Protein AF-A0A973RRT4-F1 (afdb_monomer_lite)

pLDDT: mean 70.74, std 23.73, range [26.34, 97.69]

Sequence (165 aa):
MRRRAGYCAETRSKEGAAGALTAQHYAASFADGVRRLVLVAPAGRMGREVDSTEVAAFRARRADEPWYRPAAEAAELLATGVSGVAAEEAQRRSAPFLYGRWTDETRAHHEADRVRPPAWLYEAIYRGKPAEHATEERLRSCVGGSPGADAGRRRGLRAVPGRPR

Foldseek 3Di:
DDDDDDDPPPDPDPCLAPVLVVQVVCCVVCVVPDPDDDRGPYDDVVPDDDDPVVVVVVLVVCVPPPLNVQLVVLVVVVVVVDDDPSVVVSCLSVCCSVDPHDDPVVNVVVVVVPPDDPVVVVCVVCPPPPDPVVVVVVVVVVVPPDDDDDDDDDDDDDDDDDDDD

Radius of gyration: 24.82 Å; chains: 1; bounding box: 52×58×71 Å

Structure (mmCIF, N/CA/C/O backbone):
data_AF-A0A973RRT4-F1
#
_entry.id   AF-A0A973RRT4-F1
#
loop_
_atom_site.group_PDB
_atom_site.id
_atom_site.type_symbol
_atom_site.label_atom_id
_atom_site.label_alt_id
_atom_site.label_comp_id
_atom_site.label_asym_id
_atom_site.label_entity_id
_atom_site.label_seq_id
_atom_site.pdbx_PDB_ins_code
_atom_site.Cartn_x
_atom_site.Cartn_y
_atom_site.Cartn_z
_atom_site.occupancy
_atom_site.B_iso_or_equiv
_atom_site.auth_seq_id
_atom_site.auth_comp_id
_atom_site.auth_asym_id
_atom_site.auth_atom_id
_atom_site.pdbx_PDB_model_num
ATOM 1 N N . MET A 1 1 ? -36.879 12.178 35.465 1.00 35.28 1 MET A N 1
ATOM 2 C CA . MET A 1 1 ? -36.787 12.162 33.986 1.00 35.28 1 MET A CA 1
ATOM 3 C C . MET A 1 1 ? -35.636 13.062 33.541 1.00 35.28 1 MET A C 1
ATOM 5 O O . MET A 1 1 ? -35.752 14.272 33.664 1.00 35.28 1 MET A O 1
ATOM 9 N N . ARG A 1 2 ? -34.502 12.501 33.094 1.00 34.03 2 ARG A N 1
ATOM 10 C CA . ARG A 1 2 ? -33.386 13.268 32.502 1.00 34.03 2 ARG A CA 1
ATOM 11 C C . ARG A 1 2 ? -33.290 12.909 31.020 1.00 34.03 2 ARG A C 1
ATOM 13 O O . ARG A 1 2 ? -33.148 11.734 30.693 1.00 34.03 2 ARG A O 1
ATOM 20 N N . ARG A 1 3 ? -33.417 13.906 30.139 1.00 33.44 3 ARG A N 1
ATOM 21 C CA . ARG A 1 3 ? -33.258 13.741 28.687 1.00 33.44 3 ARG A CA 1
ATOM 22 C C . ARG A 1 3 ? -31.808 13.338 28.399 1.00 33.44 3 ARG A C 1
ATOM 24 O O . ARG A 1 3 ? -30.894 14.062 28.781 1.00 33.44 3 ARG A O 1
ATOM 31 N N . ARG A 1 4 ? -31.594 12.187 27.753 1.00 31.41 4 ARG A N 1
ATOM 32 C CA . ARG A 1 4 ? -30.295 11.831 27.163 1.00 31.41 4 ARG A CA 1
ATOM 33 C C . ARG A 1 4 ? -30.151 12.621 25.866 1.00 31.41 4 ARG A C 1
ATOM 35 O O . ARG A 1 4 ? -30.926 12.409 24.939 1.00 31.41 4 ARG A O 1
ATOM 42 N N . ALA A 1 5 ? -29.196 13.544 25.827 1.00 34.03 5 ALA A N 1
ATOM 43 C CA . ALA A 1 5 ? -28.776 14.191 24.594 1.00 34.03 5 ALA A CA 1
ATOM 44 C C . ALA A 1 5 ? -28.110 13.131 23.705 1.00 34.03 5 ALA A C 1
ATOM 46 O O . ALA A 1 5 ? -27.021 12.650 24.011 1.00 34.03 5 ALA A O 1
ATOM 47 N N . GLY A 1 6 ? -28.803 12.711 22.648 1.00 30.16 6 GLY A N 1
ATOM 48 C CA . GLY A 1 6 ? -28.199 11.941 21.571 1.00 30.16 6 GLY A CA 1
ATOM 49 C C . GLY A 1 6 ? -27.355 12.885 20.728 1.00 30.16 6 GLY A C 1
ATOM 50 O O . GLY A 1 6 ? -27.903 13.727 20.024 1.00 30.16 6 GLY A O 1
ATOM 51 N N . TYR A 1 7 ? -26.033 12.769 20.816 1.00 32.81 7 TYR A N 1
ATOM 52 C CA . TYR A 1 7 ? -25.146 13.401 19.847 1.00 32.81 7 TYR A CA 1
ATOM 53 C C . TYR A 1 7 ? -25.123 12.532 18.586 1.00 32.81 7 TYR A C 1
ATOM 55 O O . TYR A 1 7 ? -24.442 11.512 18.531 1.00 32.81 7 TYR A O 1
ATOM 63 N N . CYS A 1 8 ? -25.896 12.936 17.577 1.00 26.34 8 CYS A N 1
ATOM 64 C CA . CYS A 1 8 ? -25.664 12.530 16.195 1.00 26.34 8 CYS A CA 1
ATOM 65 C C . CYS A 1 8 ? -24.481 13.360 15.687 1.00 26.34 8 CYS A C 1
ATOM 67 O O . CYS A 1 8 ? -24.649 14.501 15.263 1.00 26.34 8 CYS A O 1
ATOM 69 N N . ALA A 1 9 ? -23.268 12.821 15.795 1.00 30.62 9 ALA A N 1
ATOM 70 C CA . ALA A 1 9 ? -22.113 13.393 15.118 1.00 30.62 9 ALA A CA 1
ATOM 71 C C . ALA A 1 9 ? -22.144 12.930 13.657 1.00 30.62 9 ALA A C 1
ATOM 73 O O . ALA A 1 9 ? -21.601 11.885 13.310 1.00 30.62 9 ALA A O 1
ATOM 74 N N . GLU A 1 10 ? -22.826 13.692 12.805 1.00 30.66 10 GLU A N 1
ATOM 75 C CA . GLU A 1 10 ? -22.708 13.560 11.355 1.00 30.66 10 GLU A CA 1
ATOM 76 C C . GLU A 1 10 ? -21.613 14.521 10.872 1.00 30.66 10 GLU A C 1
ATOM 78 O O . GLU A 1 10 ? -21.868 15.591 10.325 1.00 30.66 10 GLU A O 1
ATOM 83 N N . THR A 1 11 ? -20.354 14.172 11.138 1.00 31.17 11 THR A N 1
ATOM 84 C CA . THR A 1 11 ? -19.192 14.879 10.592 1.00 31.17 11 THR A CA 1
ATOM 85 C C . THR A 1 11 ? -18.727 14.165 9.327 1.00 31.17 11 THR A C 1
ATOM 87 O O . THR A 1 11 ? -17.993 13.181 9.371 1.00 31.17 11 THR A O 1
ATOM 90 N N . ARG A 1 12 ? -19.140 14.672 8.157 1.00 32.16 12 ARG A N 1
ATOM 91 C CA . ARG A 1 12 ? -18.513 14.315 6.874 1.00 32.16 12 ARG A CA 1
ATOM 92 C C . ARG A 1 12 ? -17.137 14.975 6.788 1.00 32.16 12 ARG A C 1
ATOM 94 O O . ARG A 1 12 ? -16.984 16.018 6.161 1.00 32.16 12 ARG A O 1
ATOM 101 N N . SER A 1 13 ? -16.141 14.360 7.417 1.00 30.92 13 SER A N 1
ATOM 102 C CA . SER A 1 13 ? -14.732 14.656 7.158 1.00 30.92 13 SER A CA 1
ATOM 103 C C . SER A 1 13 ? -14.088 13.506 6.381 1.00 30.92 13 SER A C 1
ATOM 105 O O . SER A 1 13 ? -14.412 12.338 6.599 1.00 30.92 13 SER A O 1
ATOM 107 N N . LYS A 1 14 ? -13.169 13.832 5.460 1.00 39.66 14 LYS A N 1
ATOM 108 C CA . LYS A 1 14 ? -12.288 12.889 4.739 1.00 39.66 14 LYS A CA 1
ATOM 109 C C . LYS A 1 14 ? -11.233 12.302 5.698 1.00 39.66 14 LYS A C 1
ATOM 111 O O . LYS A 1 14 ? -10.037 12.389 5.449 1.00 39.66 14 LYS A O 1
ATOM 116 N N . GLU A 1 15 ? -11.666 11.717 6.805 1.00 43.31 15 GLU A N 1
ATOM 117 C CA . GLU A 1 15 ? -10.809 11.257 7.902 1.00 43.31 15 GLU A CA 1
ATOM 118 C C . GLU A 1 15 ? -11.055 9.773 8.186 1.00 43.31 15 GLU A C 1
ATOM 120 O O . GLU A 1 15 ? -11.406 9.388 9.297 1.00 43.31 15 GLU A O 1
ATOM 125 N N . GLY A 1 16 ? -10.887 8.912 7.177 1.00 51.19 16 GLY A N 1
ATOM 126 C CA . GLY A 1 16 ? -11.046 7.464 7.370 1.00 51.19 16 GLY A CA 1
ATOM 127 C C . GLY A 1 16 ? -10.128 6.914 8.472 1.00 51.19 16 GLY A C 1
ATOM 128 O O . GLY A 1 16 ? -10.568 6.146 9.318 1.00 51.19 16 GLY A O 1
ATOM 129 N N . ALA A 1 17 ? -8.877 7.387 8.528 1.00 56.50 17 ALA A N 1
ATOM 130 C CA . ALA A 1 17 ? -7.902 6.935 9.523 1.00 56.50 17 ALA A CA 1
ATOM 131 C C . ALA A 1 17 ? -7.933 7.745 10.836 1.00 56.50 17 ALA A C 1
ATOM 133 O O . ALA A 1 17 ? -7.888 7.158 11.917 1.00 56.50 17 ALA A O 1
ATOM 134 N N . ALA A 1 18 ? -8.039 9.079 10.773 1.00 59.00 18 ALA A N 1
ATOM 135 C CA . ALA A 1 18 ? -8.025 9.929 11.970 1.00 59.00 18 ALA A CA 1
ATOM 136 C C . ALA A 1 18 ? -9.315 9.790 12.799 1.00 59.00 18 ALA A C 1
ATOM 138 O O . ALA A 1 18 ? -9.244 9.610 14.015 1.00 59.00 18 ALA A O 1
ATOM 139 N N . GLY A 1 19 ? -10.483 9.747 12.147 1.00 68.12 19 GLY A N 1
ATOM 140 C CA . GLY A 1 19 ? -11.759 9.512 12.825 1.00 68.12 19 GLY A CA 1
ATOM 141 C C . GLY A 1 19 ? -11.826 8.133 13.486 1.00 68.12 19 GLY A C 1
ATOM 142 O O . GLY A 1 19 ? -12.371 7.993 14.582 1.00 68.12 19 GLY A O 1
ATOM 143 N N . ALA A 1 20 ? -11.200 7.121 12.873 1.00 75.62 20 ALA A N 1
ATOM 144 C CA . ALA A 1 20 ? -11.081 5.792 13.463 1.00 75.62 20 ALA A CA 1
ATOM 145 C C . ALA A 1 20 ? -10.216 5.792 14.735 1.00 75.62 20 ALA A C 1
ATOM 147 O O . ALA A 1 20 ? -10.624 5.194 15.729 1.00 75.62 20 ALA A O 1
ATOM 148 N N . LEU A 1 21 ? -9.075 6.493 14.745 1.00 77.50 21 LEU A N 1
ATOM 149 C CA . LEU A 1 21 ? -8.219 6.623 15.935 1.00 77.50 21 LEU A CA 1
ATOM 150 C C . LEU A 1 21 ? -8.936 7.349 17.080 1.00 77.50 21 LEU A C 1
ATOM 152 O O . LEU A 1 21 ? -8.871 6.908 18.228 1.00 77.50 21 LEU A O 1
ATOM 156 N N . THR A 1 22 ? -9.671 8.424 16.783 1.00 82.50 22 THR A N 1
ATOM 157 C CA . THR A 1 22 ? -10.468 9.140 17.791 1.00 82.50 22 THR A CA 1
ATOM 158 C C . THR A 1 22 ? -11.560 8.250 18.378 1.00 82.50 22 THR A C 1
ATOM 160 O O . THR A 1 22 ? -11.725 8.200 19.597 1.00 82.50 22 THR A O 1
ATOM 163 N N . ALA A 1 23 ? -12.282 7.508 17.535 1.00 83.69 23 ALA A N 1
ATOM 164 C CA . ALA A 1 23 ? -13.333 6.603 17.988 1.00 83.69 23 ALA A CA 1
ATOM 165 C C . ALA A 1 23 ? -12.776 5.430 18.815 1.00 83.69 23 ALA A C 1
ATOM 167 O O . ALA A 1 23 ? -13.366 5.058 19.829 1.00 83.69 23 ALA A O 1
ATOM 168 N N . GLN A 1 24 ? -11.620 4.883 18.424 1.00 83.94 24 GLN A N 1
ATOM 169 C CA . GLN A 1 24 ? -10.899 3.868 19.197 1.00 83.94 24 GLN A CA 1
ATOM 170 C C . GLN A 1 24 ? -10.459 4.403 20.563 1.00 83.94 24 GLN A C 1
ATOM 172 O O . GLN A 1 24 ? -10.689 3.741 21.574 1.00 83.94 24 GLN A O 1
ATOM 177 N N . HIS A 1 25 ? -9.863 5.600 20.610 1.00 86.19 25 HIS A N 1
ATOM 178 C CA . HIS A 1 25 ? -9.441 6.222 21.864 1.00 86.19 25 HIS A CA 1
ATOM 179 C C . HIS A 1 25 ? -10.636 6.461 22.793 1.00 86.19 25 HIS A C 1
ATOM 181 O O . HIS A 1 25 ? -10.603 6.071 23.957 1.00 86.19 25 HIS A O 1
ATOM 187 N N . TYR A 1 26 ? -11.729 7.013 22.258 1.00 86.00 26 TYR A N 1
ATOM 188 C CA . TYR A 1 26 ? -12.963 7.227 23.009 1.00 86.00 26 TYR A CA 1
ATOM 189 C C . TYR A 1 26 ? -13.524 5.920 23.584 1.00 86.00 26 TYR A C 1
ATOM 191 O O . TYR A 1 26 ? -13.848 5.857 24.768 1.00 86.00 26 TYR A O 1
ATOM 199 N N . ALA A 1 27 ? -13.596 4.861 22.773 1.00 88.56 27 ALA A N 1
ATOM 200 C CA . ALA A 1 27 ? -14.086 3.563 23.226 1.00 88.56 27 ALA A CA 1
ATOM 201 C C . ALA A 1 27 ? -13.182 2.926 24.293 1.00 88.56 27 ALA A C 1
ATOM 203 O O . ALA A 1 27 ? -13.694 2.295 25.214 1.00 88.56 27 ALA A O 1
ATOM 204 N N . ALA A 1 28 ? -11.862 3.120 24.211 1.00 88.25 28 ALA A N 1
ATOM 205 C CA . ALA A 1 28 ? -10.922 2.646 25.224 1.00 88.25 28 ALA A CA 1
ATOM 206 C C . ALA A 1 28 ? -11.062 3.403 26.558 1.00 88.25 28 ALA A C 1
ATOM 208 O O . ALA A 1 28 ? -10.945 2.797 27.620 1.00 88.25 28 ALA A O 1
ATOM 209 N N . SER A 1 29 ? -11.327 4.712 26.517 1.00 92.50 29 SER A N 1
ATOM 210 C CA . SER A 1 29 ? -11.495 5.542 27.719 1.00 92.50 29 SER A CA 1
ATOM 211 C C . SER A 1 29 ? -12.882 5.438 28.359 1.00 92.50 29 SER A C 1
ATOM 213 O O . SER A 1 29 ? -13.011 5.663 29.560 1.00 92.50 29 SER A O 1
ATOM 215 N N . PHE A 1 30 ? -13.918 5.106 27.582 1.00 89.75 30 PHE A N 1
ATOM 216 C CA . PHE A 1 30 ? -15.317 5.100 28.026 1.00 89.75 30 PHE A CA 1
ATOM 217 C C . PHE A 1 30 ? -16.056 3.838 27.565 1.00 89.75 30 PHE A C 1
ATOM 219 O O . PHE A 1 30 ? -17.102 3.918 26.915 1.00 89.75 30 PHE A O 1
ATOM 226 N N . ALA A 1 31 ? -15.514 2.667 27.911 1.00 78.31 31 ALA A N 1
ATOM 227 C CA . ALA A 1 31 ? -16.022 1.371 27.455 1.00 78.31 31 ALA A CA 1
ATOM 228 C C . ALA A 1 31 ? -17.527 1.175 27.732 1.00 78.31 31 ALA A C 1
ATOM 230 O O . ALA A 1 31 ? -18.266 0.753 26.844 1.00 78.31 31 ALA A O 1
ATOM 231 N N . ASP A 1 32 ? -18.011 1.586 28.909 1.00 88.25 32 ASP A N 1
ATOM 232 C CA . ASP A 1 32 ? -19.426 1.453 29.295 1.00 88.25 32 ASP A CA 1
ATOM 233 C C . ASP A 1 32 ? -20.379 2.356 28.484 1.00 88.25 32 ASP A C 1
ATOM 235 O O . ASP A 1 32 ? -21.598 2.161 28.484 1.00 88.25 32 ASP A O 1
ATOM 239 N N . GLY A 1 33 ? -19.844 3.367 27.791 1.00 84.38 33 GLY A N 1
ATOM 240 C CA . GLY A 1 33 ? -20.608 4.314 26.977 1.00 84.38 33 GLY A CA 1
ATOM 241 C C . GLY A 1 33 ? -20.822 3.868 25.528 1.00 84.38 33 GLY A C 1
ATOM 242 O O . GLY A 1 33 ? -21.693 4.411 24.843 1.00 84.38 33 GLY A O 1
ATOM 243 N N . VAL A 1 34 ? -20.062 2.879 25.047 1.00 89.06 34 VAL A N 1
ATOM 244 C CA . VAL A 1 34 ? -20.055 2.478 23.634 1.00 89.06 34 VAL A CA 1
ATOM 245 C C . VAL A 1 34 ? -20.808 1.165 23.443 1.00 89.06 34 VAL A C 1
ATOM 247 O O . VAL A 1 34 ? -20.307 0.083 23.718 1.00 89.06 34 VAL A O 1
ATOM 250 N N . ARG A 1 35 ? -22.027 1.245 22.897 1.00 87.25 35 ARG A N 1
ATOM 251 C CA . ARG A 1 35 ? -22.838 0.049 22.591 1.00 87.25 35 ARG A CA 1
ATOM 252 C C . ARG A 1 35 ? -22.406 -0.688 21.319 1.00 87.25 35 ARG A C 1
ATOM 254 O O . ARG A 1 35 ? -22.675 -1.879 21.193 1.00 87.25 35 ARG A O 1
ATOM 261 N N . ARG A 1 36 ? -21.828 0.023 20.345 1.00 87.25 36 ARG A N 1
ATOM 262 C CA . ARG A 1 36 ? -21.341 -0.529 19.072 1.00 87.25 36 ARG A CA 1
ATOM 263 C C . ARG A 1 36 ? -20.324 0.431 18.455 1.00 87.25 36 ARG A C 1
ATOM 265 O O . ARG A 1 36 ? -20.603 1.622 18.362 1.00 87.25 36 ARG A O 1
ATOM 272 N N . LEU A 1 37 ? -19.192 -0.101 18.003 1.00 85.25 37 LEU A N 1
ATOM 273 C CA . LEU A 1 37 ? -18.157 0.627 17.273 1.00 85.25 37 LEU A CA 1
ATOM 274 C C . LEU A 1 37 ? -17.924 -0.074 15.933 1.00 85.25 37 LEU A C 1
ATOM 276 O O . LEU A 1 37 ? -17.656 -1.273 15.906 1.00 85.25 37 LEU A O 1
ATOM 280 N N . VAL A 1 38 ? -18.039 0.667 14.832 1.00 86.88 38 VAL A N 1
ATOM 281 C CA . VAL A 1 38 ? -17.693 0.189 13.488 1.00 86.88 38 VAL A CA 1
ATOM 282 C C . VAL A 1 38 ? -16.535 1.034 12.995 1.00 86.88 38 VAL A C 1
ATOM 284 O O . VAL A 1 38 ? -16.628 2.259 12.969 1.00 86.88 38 VAL A O 1
ATOM 287 N N . LEU A 1 39 ? -15.444 0.376 12.624 1.00 81.19 39 LEU A N 1
ATOM 288 C CA . LEU A 1 39 ? -14.248 1.027 12.119 1.00 81.19 39 LEU A CA 1
ATOM 289 C C . LEU A 1 39 ? -14.099 0.698 10.640 1.00 81.19 39 LEU A C 1
ATOM 291 O O . LEU A 1 39 ? -14.052 -0.472 10.265 1.00 81.19 39 LEU A O 1
ATOM 295 N N . VAL A 1 40 ? -14.008 1.731 9.812 1.00 77.69 40 VAL A N 1
ATOM 296 C CA . VAL A 1 40 ? -13.766 1.599 8.375 1.00 77.69 40 VAL A CA 1
ATOM 297 C C . VAL A 1 40 ? -12.377 2.153 8.102 1.00 77.69 40 VAL A C 1
ATOM 299 O O . VAL A 1 40 ? -12.115 3.305 8.425 1.00 77.69 40 VAL A O 1
ATOM 302 N N . ALA A 1 41 ? -11.489 1.318 7.556 1.00 68.25 41 ALA A N 1
ATOM 303 C CA . ALA A 1 41 ? -10.061 1.615 7.398 1.00 68.25 41 ALA A CA 1
ATOM 304 C C . ALA A 1 41 ? -9.368 2.109 8.695 1.00 68.25 41 ALA A C 1
ATOM 306 O O . ALA A 1 41 ? -8.708 3.151 8.680 1.00 68.25 41 ALA A O 1
ATOM 307 N N . PRO A 1 42 ? -9.503 1.394 9.833 1.00 67.62 42 PRO A N 1
ATOM 308 C CA . PRO A 1 42 ? -8.837 1.810 11.057 1.00 67.62 42 PRO A CA 1
ATOM 309 C C . PRO A 1 42 ? -7.322 1.798 10.904 1.00 67.62 42 PRO A C 1
ATOM 311 O O . PRO A 1 42 ? -6.743 0.821 10.426 1.00 67.62 42 PRO A O 1
ATOM 314 N N . ALA A 1 43 ? -6.667 2.822 11.440 1.00 65.31 43 ALA A N 1
ATOM 315 C CA . ALA A 1 43 ? -5.280 2.668 11.835 1.00 65.31 43 ALA A CA 1
ATOM 316 C C . ALA A 1 43 ? -5.243 1.738 13.064 1.00 65.31 43 ALA A C 1
ATOM 318 O O . ALA A 1 43 ? -5.931 1.965 14.059 1.00 65.31 43 ALA A O 1
ATOM 319 N N . GLY A 1 44 ? -4.522 0.622 12.954 1.00 63.09 44 GLY A N 1
ATOM 320 C CA . GLY A 1 44 ? -4.301 -0.302 14.070 1.00 63.09 44 GLY A CA 1
ATOM 321 C C . GLY A 1 44 ? -3.122 0.134 14.944 1.00 63.09 44 GLY A C 1
ATOM 322 O O . GLY A 1 44 ? -2.661 1.270 14.877 1.00 63.09 44 GLY A O 1
ATOM 323 N N . ARG A 1 45 ? -2.524 -0.814 15.679 1.00 54.19 45 ARG A N 1
ATOM 324 C CA . ARG A 1 45 ? -1.236 -0.637 16.398 1.00 54.19 45 ARG A CA 1
ATOM 325 C C . ARG A 1 45 ? -0.089 -0.123 15.500 1.00 54.19 45 ARG A C 1
ATOM 327 O O . ARG A 1 45 ? 0.925 0.343 16.002 1.00 54.19 45 ARG A O 1
ATOM 334 N N . MET A 1 46 ? -0.276 -0.218 14.183 1.00 53.94 46 MET A N 1
ATOM 335 C CA . MET A 1 46 ? 0.588 0.280 13.110 1.00 53.94 46 MET A CA 1
ATOM 336 C C . MET A 1 46 ? 0.457 1.786 12.846 1.00 53.94 46 MET A C 1
ATOM 338 O O . MET A 1 46 ? 1.159 2.290 11.985 1.00 53.94 46 MET A O 1
ATOM 342 N N . GLY A 1 47 ? -0.390 2.527 13.569 1.00 60.22 47 GLY A N 1
ATOM 343 C CA . GLY A 1 47 ? -0.432 3.997 13.512 1.00 60.22 47 GLY A CA 1
ATOM 344 C C . GLY A 1 47 ? 0.803 4.686 14.111 1.00 60.22 47 GLY A C 1
ATOM 345 O O . GLY A 1 47 ? 0.711 5.836 14.529 1.00 60.22 47 GLY A O 1
ATOM 346 N N . ARG A 1 48 ? 1.928 3.972 14.221 1.00 71.88 48 ARG A N 1
ATOM 347 C CA . ARG A 1 48 ? 3.236 4.541 14.534 1.00 71.88 48 ARG A CA 1
ATOM 348 C C . ARG A 1 48 ? 3.953 4.869 13.233 1.00 71.88 48 ARG A C 1
ATOM 350 O O . ARG A 1 48 ? 3.681 4.251 12.207 1.00 71.88 48 ARG A O 1
ATOM 357 N N . GLU A 1 49 ? 4.877 5.814 13.311 1.00 73.44 49 GLU A N 1
ATOM 358 C CA . GLU A 1 49 ? 5.727 6.177 12.182 1.00 73.44 49 GLU A CA 1
ATOM 359 C C . GLU A 1 49 ? 6.397 4.933 11.579 1.00 73.44 49 GLU A C 1
ATOM 361 O O . GLU A 1 49 ? 6.774 3.997 12.302 1.00 73.44 49 GLU A O 1
ATOM 366 N N . VAL A 1 50 ? 6.510 4.913 10.251 1.00 79.19 50 VAL A N 1
ATOM 367 C CA . VAL A 1 50 ? 7.135 3.803 9.527 1.00 79.19 50 VAL A CA 1
ATOM 368 C C . VAL A 1 50 ? 8.625 3.776 9.860 1.00 79.19 50 VAL A C 1
ATOM 370 O O . VAL A 1 50 ? 9.342 4.741 9.610 1.00 79.19 50 VAL A O 1
ATOM 373 N N . ASP A 1 51 ? 9.105 2.656 10.400 1.00 85.88 51 ASP A N 1
ATOM 374 C CA . ASP A 1 51 ? 10.526 2.454 10.681 1.00 85.88 51 ASP A CA 1
ATOM 375 C C . ASP A 1 51 ? 11.233 1.901 9.435 1.00 85.88 51 ASP A C 1
ATOM 377 O O . ASP A 1 51 ? 10.915 0.813 8.943 1.00 85.88 51 ASP A O 1
ATOM 381 N N . SER A 1 52 ? 12.212 2.646 8.920 1.00 87.69 52 SER A N 1
ATOM 382 C CA . SER A 1 52 ? 12.998 2.255 7.747 1.00 87.69 52 SER A CA 1
ATOM 383 C C . SER A 1 52 ? 13.782 0.956 7.962 1.00 87.69 52 SER A C 1
ATOM 385 O O . SER A 1 52 ? 13.948 0.183 7.017 1.00 87.69 52 SER A O 1
ATOM 387 N N . THR A 1 53 ? 14.203 0.670 9.195 1.00 92.06 53 THR A N 1
ATOM 388 C CA . THR A 1 53 ? 14.901 -0.568 9.568 1.00 92.06 53 THR A CA 1
ATOM 389 C C . THR A 1 53 ? 13.970 -1.767 9.450 1.00 92.06 53 THR A C 1
ATOM 391 O O . THR A 1 53 ? 14.350 -2.812 8.923 1.00 92.06 53 THR A O 1
ATOM 394 N N . GLU A 1 54 ? 12.720 -1.616 9.889 1.00 89.75 54 GLU A N 1
ATOM 395 C CA . GLU A 1 54 ? 11.712 -2.666 9.753 1.00 89.75 54 GLU A CA 1
ATOM 396 C C . GLU A 1 54 ? 11.352 -2.898 8.289 1.00 89.75 54 GLU A C 1
ATOM 398 O O . GLU A 1 54 ? 11.291 -4.046 7.849 1.00 89.75 54 GLU A O 1
ATOM 403 N N . VAL A 1 55 ? 11.175 -1.825 7.512 1.00 88.56 55 VAL A N 1
ATOM 404 C CA . VAL A 1 55 ? 10.942 -1.925 6.064 1.00 88.56 55 VAL A CA 1
ATOM 405 C C . VAL A 1 55 ? 12.094 -2.663 5.381 1.00 88.56 55 VAL A C 1
ATOM 407 O O . VAL A 1 55 ? 11.845 -3.572 4.587 1.00 88.56 55 VAL A O 1
ATOM 410 N N . ALA A 1 56 ? 13.345 -2.332 5.714 1.00 91.12 56 ALA A N 1
ATOM 411 C CA . ALA A 1 56 ? 14.522 -3.020 5.189 1.00 91.12 56 ALA A CA 1
ATOM 412 C C . ALA A 1 56 ? 14.543 -4.507 5.582 1.00 91.12 56 ALA A C 1
ATOM 414 O O . ALA A 1 56 ? 14.802 -5.361 4.735 1.00 91.12 56 ALA A O 1
ATOM 415 N N . ALA A 1 57 ? 14.199 -4.839 6.829 1.00 93.06 57 ALA A N 1
ATOM 416 C CA . ALA A 1 57 ? 14.110 -6.224 7.286 1.00 93.06 57 ALA A CA 1
ATOM 417 C C . ALA A 1 57 ? 13.006 -7.013 6.557 1.00 93.06 57 ALA A C 1
ATOM 419 O O . ALA A 1 57 ? 13.222 -8.165 6.178 1.00 93.06 57 ALA A O 1
ATOM 420 N N . PHE A 1 58 ? 11.836 -6.411 6.318 1.00 90.62 58 PHE A N 1
ATOM 421 C CA . PHE A 1 58 ? 10.767 -7.034 5.528 1.00 90.62 58 PHE A CA 1
ATOM 422 C C . PHE A 1 58 ? 11.177 -7.253 4.075 1.00 90.62 58 PHE A C 1
ATOM 424 O O . PHE A 1 58 ? 10.908 -8.315 3.515 1.00 90.62 58 PHE A O 1
ATOM 431 N N . ARG A 1 59 ? 11.852 -6.266 3.482 1.00 92.12 59 ARG A N 1
ATOM 432 C CA . ARG A 1 59 ? 12.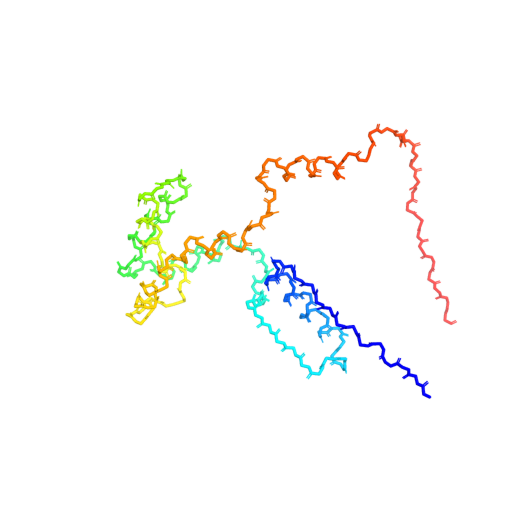418 -6.348 2.135 1.00 92.12 59 ARG A CA 1
ATOM 433 C C . ARG A 1 59 ? 13.433 -7.489 2.028 1.00 92.12 59 ARG A C 1
ATOM 435 O O . ARG A 1 59 ? 13.283 -8.349 1.167 1.00 92.12 59 ARG A O 1
ATOM 442 N N . ALA A 1 60 ? 14.382 -7.571 2.960 1.00 94.25 60 ALA A N 1
ATOM 443 C CA . ALA A 1 60 ? 15.397 -8.624 2.986 1.00 94.25 60 ALA A CA 1
ATOM 444 C C . ALA A 1 60 ? 14.790 -10.037 3.049 1.00 94.25 60 ALA A C 1
ATOM 446 O O . ALA A 1 60 ? 15.229 -10.926 2.329 1.00 94.25 60 ALA A O 1
ATOM 447 N N . ARG A 1 61 ? 13.725 -10.240 3.839 1.00 95.00 61 ARG A N 1
ATOM 448 C CA . ARG A 1 61 ? 13.029 -11.540 3.943 1.00 95.00 61 ARG A CA 1
ATOM 449 C C . ARG A 1 61 ? 12.361 -12.007 2.650 1.00 95.00 61 ARG A C 1
ATOM 451 O O . ARG A 1 61 ? 11.987 -13.170 2.564 1.00 95.00 61 ARG A O 1
ATOM 458 N N . ARG A 1 62 ? 12.150 -11.107 1.689 1.00 94.31 62 ARG A N 1
ATOM 459 C CA . ARG A 1 62 ? 11.490 -11.398 0.410 1.00 94.31 62 ARG A CA 1
ATOM 460 C C . ARG A 1 62 ? 12.454 -11.290 -0.772 1.00 94.31 62 ARG A C 1
ATOM 462 O O . ARG A 1 62 ? 12.006 -11.401 -1.902 1.00 94.31 62 ARG A O 1
ATOM 469 N N . ALA A 1 63 ? 13.749 -11.078 -0.529 1.00 95.81 63 ALA A N 1
ATOM 470 C CA . ALA A 1 63 ? 14.732 -10.802 -1.576 1.00 95.81 63 ALA A CA 1
ATOM 471 C C . ALA A 1 63 ? 14.895 -11.944 -2.596 1.00 95.81 63 ALA A C 1
ATOM 473 O O . ALA A 1 63 ? 15.164 -11.674 -3.765 1.00 95.81 63 ALA A O 1
ATOM 474 N N . ASP A 1 64 ? 14.685 -13.190 -2.164 1.00 96.38 64 ASP A N 1
ATOM 475 C CA . ASP A 1 64 ? 14.806 -14.389 -3.008 1.00 96.38 64 ASP A CA 1
ATOM 476 C C . ASP A 1 64 ? 13.535 -14.701 -3.813 1.00 96.38 64 ASP A C 1
ATOM 478 O O . ASP A 1 64 ? 13.492 -15.652 -4.594 1.00 96.38 64 ASP A O 1
ATOM 482 N N . GLU A 1 65 ? 12.476 -13.914 -3.633 1.00 95.50 65 GLU A N 1
ATOM 483 C CA . GLU A 1 65 ? 11.239 -14.110 -4.371 1.00 95.50 65 GLU A CA 1
ATOM 484 C C . GLU A 1 65 ? 11.417 -13.742 -5.858 1.00 95.50 65 GLU A C 1
ATOM 486 O O . GLU A 1 65 ? 11.997 -12.697 -6.172 1.00 95.50 65 GLU A O 1
ATOM 491 N N . PRO A 1 66 ? 10.850 -14.518 -6.803 1.00 94.69 66 PRO A N 1
ATOM 492 C CA . PRO A 1 66 ? 11.046 -14.297 -8.242 1.00 94.69 66 PRO A CA 1
ATOM 493 C C . PRO A 1 66 ? 10.633 -12.904 -8.739 1.00 94.69 66 PRO A C 1
ATOM 495 O O . PRO A 1 66 ? 11.186 -12.386 -9.708 1.00 94.69 66 PRO A O 1
ATOM 498 N N . TRP A 1 67 ? 9.651 -12.286 -8.081 1.00 94.38 67 TRP A N 1
ATOM 499 C CA . TRP A 1 67 ? 9.137 -10.955 -8.411 1.00 94.38 67 TRP A CA 1
ATOM 500 C C . TRP A 1 67 ? 9.921 -9.818 -7.733 1.00 94.38 67 TRP A C 1
ATOM 502 O O . TRP A 1 67 ? 9.706 -8.655 -8.073 1.00 94.38 67 TRP A O 1
ATOM 512 N N . TYR A 1 68 ? 10.811 -10.111 -6.777 1.00 96.50 68 TYR A N 1
ATOM 513 C CA . TYR A 1 68 ? 11.390 -9.091 -5.901 1.00 96.50 68 TYR A CA 1
ATOM 514 C C . TYR A 1 68 ? 12.280 -8.102 -6.647 1.00 96.50 68 TYR A C 1
ATOM 516 O O . TYR A 1 68 ? 12.072 -6.895 -6.540 1.00 96.50 68 TYR A O 1
ATOM 524 N N . ARG A 1 69 ? 13.253 -8.596 -7.425 1.00 97.19 69 ARG A N 1
ATOM 525 C CA . ARG A 1 69 ? 14.182 -7.740 -8.184 1.00 97.19 69 ARG A CA 1
ATOM 526 C C . ARG A 1 69 ? 13.448 -6.731 -9.087 1.00 97.19 69 ARG A C 1
ATOM 528 O O . ARG A 1 69 ? 13.668 -5.536 -8.893 1.00 97.19 69 ARG A O 1
ATOM 535 N N . PRO A 1 70 ? 12.548 -7.145 -10.004 1.00 96.88 70 PRO A N 1
ATOM 536 C CA . PRO A 1 70 ? 11.849 -6.186 -10.862 1.00 96.88 70 PRO A CA 1
ATOM 537 C C . PRO A 1 70 ? 10.933 -5.233 -10.079 1.00 96.88 70 PRO A C 1
ATOM 539 O O . PRO A 1 70 ? 10.761 -4.083 -10.483 1.00 96.88 70 PRO A O 1
ATOM 542 N N . ALA A 1 71 ? 10.364 -5.669 -8.950 1.00 97.00 71 ALA A N 1
ATOM 543 C CA . ALA A 1 71 ? 9.564 -4.801 -8.089 1.00 97.00 71 ALA A CA 1
ATOM 544 C C . ALA A 1 71 ? 10.417 -3.746 -7.368 1.00 97.00 71 ALA A C 1
ATOM 546 O O . ALA A 1 71 ? 10.002 -2.591 -7.259 1.00 97.00 71 ALA A O 1
ATOM 547 N N . ALA A 1 72 ? 11.604 -4.122 -6.883 1.00 96.62 72 ALA A N 1
ATOM 548 C CA . ALA A 1 72 ? 12.536 -3.220 -6.214 1.00 96.62 72 ALA A CA 1
ATOM 549 C C . ALA A 1 72 ? 13.044 -2.138 -7.175 1.00 96.62 72 ALA A C 1
ATOM 551 O O . ALA A 1 72 ? 12.957 -0.958 -6.856 1.00 96.62 72 ALA A O 1
ATOM 552 N N . GLU A 1 73 ? 13.469 -2.520 -8.381 1.00 97.62 73 GLU A N 1
ATOM 553 C CA . GLU A 1 73 ? 13.878 -1.575 -9.431 1.00 97.62 73 GLU A CA 1
ATOM 554 C C . GLU A 1 73 ? 12.762 -0.579 -9.774 1.00 97.62 73 GLU A C 1
ATOM 556 O O . GLU A 1 73 ? 13.002 0.618 -9.925 1.00 97.62 73 GLU A O 1
ATOM 561 N N . ALA A 1 74 ? 11.519 -1.058 -9.854 1.00 97.69 74 ALA A N 1
ATOM 562 C CA . ALA A 1 74 ? 10.368 -0.203 -10.098 1.00 97.69 74 ALA A CA 1
ATOM 563 C C . ALA A 1 74 ? 10.087 0.766 -8.935 1.00 97.69 74 ALA A C 1
ATOM 565 O O . ALA A 1 74 ? 9.744 1.923 -9.176 1.00 97.69 74 ALA A O 1
ATOM 566 N N . ALA A 1 75 ? 10.261 0.328 -7.686 1.00 95.38 75 ALA A N 1
ATOM 567 C CA . ALA A 1 75 ? 10.120 1.190 -6.514 1.00 95.38 75 ALA A CA 1
ATOM 568 C C . ALA A 1 75 ? 11.192 2.293 -6.474 1.00 95.38 75 ALA A C 1
ATOM 570 O O . ALA A 1 75 ? 10.864 3.448 -6.204 1.00 95.38 75 ALA A O 1
ATOM 571 N N . GLU A 1 76 ? 12.445 1.968 -6.802 1.00 96.12 76 GLU A N 1
ATOM 572 C CA . GLU A 1 76 ? 13.521 2.963 -6.913 1.00 96.12 76 GLU A CA 1
ATOM 573 C C . GLU A 1 76 ? 13.260 3.949 -8.061 1.00 96.12 76 GLU A C 1
ATOM 575 O O . GLU A 1 76 ? 13.434 5.157 -7.903 1.00 96.12 76 GLU A O 1
ATOM 580 N N . LEU A 1 77 ? 12.745 3.471 -9.200 1.00 97.06 77 LEU A N 1
ATOM 581 C CA . LEU A 1 77 ? 12.353 4.343 -10.307 1.00 97.06 77 LEU A CA 1
ATOM 582 C C . LEU A 1 77 ? 11.247 5.327 -9.886 1.00 97.06 77 LEU A C 1
ATOM 584 O O . LEU A 1 77 ? 11.320 6.508 -10.223 1.00 97.06 77 LEU A O 1
ATOM 588 N N . LEU A 1 78 ? 10.256 4.884 -9.108 1.00 95.88 78 LEU A N 1
ATOM 589 C CA . LEU A 1 78 ? 9.227 5.773 -8.552 1.00 95.88 78 LEU A CA 1
ATOM 590 C C . LEU A 1 78 ? 9.813 6.839 -7.625 1.00 95.88 78 LEU A C 1
ATOM 592 O O . LEU A 1 78 ? 9.391 7.994 -7.689 1.00 95.88 78 LEU A O 1
ATOM 596 N N . ALA A 1 79 ? 10.812 6.485 -6.816 1.00 94.12 79 ALA A N 1
ATOM 597 C CA . ALA A 1 79 ? 11.473 7.418 -5.907 1.00 94.12 79 ALA A CA 1
ATOM 598 C C . ALA A 1 79 ? 12.216 8.556 -6.633 1.00 94.12 79 ALA A C 1
ATOM 600 O O . ALA A 1 79 ? 12.439 9.611 -6.045 1.00 94.12 79 ALA A O 1
ATOM 601 N N . THR A 1 80 ? 12.544 8.391 -7.920 1.00 96.44 80 THR A N 1
ATOM 602 C CA . THR A 1 80 ? 13.169 9.451 -8.736 1.00 96.44 80 THR A CA 1
ATOM 603 C C . THR A 1 80 ? 12.183 10.542 -9.176 1.00 96.44 80 THR A C 1
ATOM 605 O O . THR A 1 80 ? 12.601 11.555 -9.732 1.00 96.44 80 THR A O 1
ATOM 608 N N . GLY A 1 81 ? 10.876 10.356 -8.941 1.00 93.19 81 GLY A N 1
ATOM 609 C CA . GLY A 1 81 ? 9.833 11.292 -9.368 1.00 93.19 81 GLY A CA 1
ATOM 610 C C . GLY A 1 81 ? 9.365 11.094 -10.813 1.00 93.19 81 GLY A C 1
ATOM 611 O O . GLY 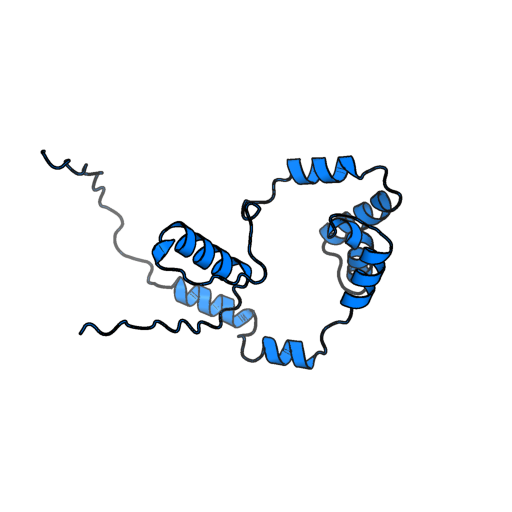A 1 81 ? 8.816 12.019 -11.414 1.00 93.19 81 GLY A O 1
ATOM 612 N N . VAL A 1 82 ? 9.569 9.900 -11.386 1.00 94.81 82 VAL A N 1
ATOM 613 C CA . VAL A 1 82 ? 9.027 9.543 -12.706 1.00 94.81 82 VAL A CA 1
ATOM 614 C C . VAL A 1 82 ? 7.509 9.783 -12.755 1.00 94.81 82 VAL A C 1
ATOM 616 O O . VAL A 1 82 ? 6.800 9.579 -11.769 1.00 94.81 82 VAL A O 1
ATOM 619 N N . SER A 1 83 ? 6.991 10.198 -13.913 1.00 92.12 83 SER A N 1
ATOM 620 C CA . SER A 1 83 ? 5.569 10.511 -14.109 1.00 92.12 83 SER A CA 1
ATOM 621 C C . SER A 1 83 ? 5.001 9.881 -15.390 1.00 92.12 83 SER A C 1
ATOM 623 O O . SER A 1 83 ? 5.719 9.258 -16.178 1.00 92.12 83 SER A O 1
ATOM 625 N N . GLY A 1 84 ? 3.683 9.998 -15.578 1.00 90.25 84 GLY A N 1
ATOM 626 C CA . GLY A 1 84 ? 2.974 9.480 -16.750 1.00 90.25 84 GLY A CA 1
ATOM 627 C C . GLY A 1 84 ? 3.019 7.953 -16.866 1.00 90.25 84 GLY A C 1
ATOM 628 O O . GLY A 1 84 ? 3.060 7.237 -15.868 1.00 90.25 84 GLY A O 1
ATOM 629 N N . VAL A 1 85 ? 3.040 7.449 -18.101 1.00 92.19 85 VAL A N 1
ATOM 630 C CA . VAL A 1 85 ? 2.978 6.005 -18.408 1.00 92.19 85 VAL A CA 1
ATOM 631 C C . VAL A 1 85 ? 4.104 5.214 -17.732 1.00 92.19 85 VAL A C 1
ATOM 633 O O . VAL A 1 85 ? 3.886 4.098 -17.263 1.00 92.19 85 VAL A O 1
ATOM 636 N N . ALA A 1 86 ? 5.301 5.798 -17.641 1.00 91.75 86 ALA A N 1
ATOM 637 C CA . ALA A 1 86 ? 6.440 5.162 -16.984 1.00 91.75 86 ALA A 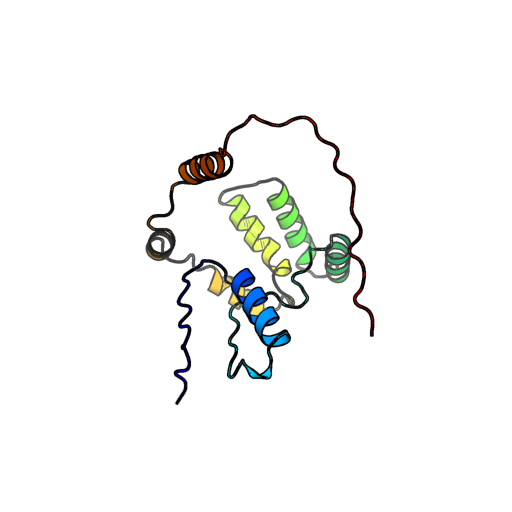CA 1
ATOM 638 C C . ALA A 1 86 ? 6.211 4.989 -15.472 1.00 91.75 86 ALA A C 1
ATOM 640 O O . ALA A 1 86 ? 6.555 3.943 -14.920 1.00 91.75 86 ALA A O 1
ATOM 641 N N . ALA A 1 87 ? 5.573 5.965 -14.817 1.00 92.94 87 ALA A N 1
ATOM 642 C CA . ALA A 1 87 ? 5.175 5.848 -13.416 1.00 92.94 87 ALA A CA 1
ATOM 643 C C . ALA A 1 87 ? 4.079 4.803 -13.220 1.00 92.94 87 ALA A C 1
ATOM 645 O O . ALA A 1 87 ? 4.157 4.012 -12.287 1.00 92.94 87 ALA A O 1
ATOM 646 N N . GLU A 1 88 ? 3.092 4.743 -14.112 1.00 91.25 88 GLU A N 1
ATOM 647 C CA . GLU A 1 88 ? 2.035 3.729 -14.041 1.00 91.25 88 GLU A CA 1
ATOM 648 C C . GLU A 1 88 ? 2.595 2.305 -14.187 1.00 91.25 88 GLU A C 1
ATOM 650 O O . GLU A 1 88 ? 2.165 1.388 -13.487 1.00 91.25 88 GLU A O 1
ATOM 655 N N . GLU A 1 89 ? 3.569 2.104 -15.078 1.00 93.69 89 GLU A N 1
ATOM 656 C CA . GLU A 1 89 ? 4.267 0.824 -15.240 1.00 93.69 89 GLU A CA 1
ATOM 657 C C . GLU A 1 89 ? 5.144 0.484 -14.033 1.00 93.69 89 GLU A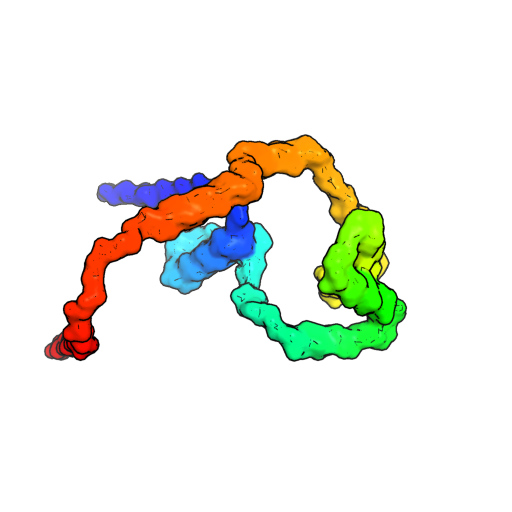 C 1
ATOM 659 O O . GLU A 1 89 ? 5.206 -0.667 -13.599 1.00 93.69 89 GLU A O 1
ATOM 664 N N . ALA A 1 90 ? 5.821 1.473 -13.455 1.00 95.44 90 ALA A N 1
ATOM 665 C CA . ALA A 1 90 ? 6.600 1.262 -12.245 1.00 95.44 90 ALA A CA 1
ATOM 666 C C . ALA A 1 90 ? 5.695 0.939 -11.038 1.00 95.44 90 ALA A C 1
ATOM 668 O O . ALA A 1 90 ? 5.971 0.001 -10.291 1.00 95.44 90 ALA A O 1
ATOM 669 N N . GLN A 1 91 ? 4.550 1.615 -10.901 1.00 92.56 91 GLN A N 1
ATOM 670 C CA . GLN A 1 91 ? 3.533 1.302 -9.890 1.00 92.56 91 GLN A CA 1
ATOM 671 C C . GLN A 1 91 ? 3.045 -0.140 -10.026 1.00 92.56 91 GLN A C 1
ATOM 673 O O . GLN A 1 91 ? 3.076 -0.874 -9.037 1.00 92.56 91 GLN A O 1
ATOM 678 N N . ARG A 1 92 ? 2.698 -0.578 -11.247 1.00 91.62 92 ARG A N 1
ATOM 679 C CA . ARG A 1 92 ? 2.318 -1.973 -11.531 1.00 91.62 92 ARG A CA 1
ATOM 680 C C . ARG A 1 92 ? 3.359 -2.969 -11.031 1.00 91.62 92 ARG A C 1
ATOM 682 O O . ARG A 1 92 ? 3.027 -3.907 -10.316 1.00 91.62 92 ARG A O 1
ATOM 689 N N . ARG A 1 93 ? 4.625 -2.765 -11.396 1.00 95.31 93 ARG A N 1
ATOM 690 C CA . ARG A 1 93 ? 5.710 -3.690 -11.041 1.00 95.31 93 ARG A CA 1
ATOM 691 C C . ARG A 1 93 ? 6.027 -3.680 -9.546 1.00 95.31 93 ARG A C 1
ATOM 693 O O . ARG A 1 93 ? 6.390 -4.717 -9.005 1.00 95.31 93 ARG A O 1
ATOM 700 N N . SER A 1 94 ? 5.833 -2.548 -8.869 1.00 96.00 94 SER A N 1
ATOM 701 C 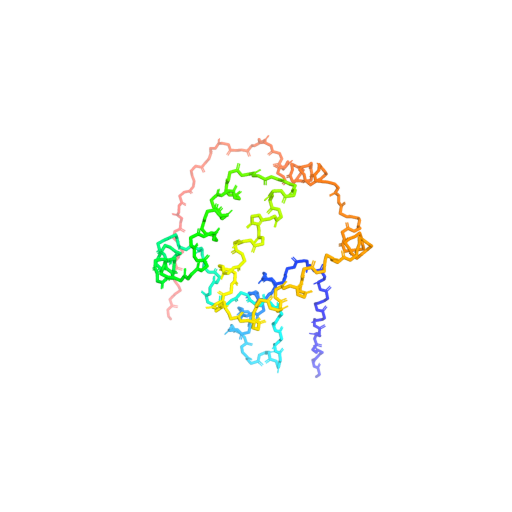CA . SER A 1 94 ? 6.019 -2.415 -7.416 1.00 96.00 94 SER A CA 1
ATOM 702 C C . SER A 1 94 ? 4.868 -2.984 -6.569 1.00 96.00 94 SER A C 1
ATOM 704 O O . SER A 1 94 ? 5.031 -3.145 -5.357 1.00 96.00 94 SER A O 1
ATOM 706 N N . ALA A 1 95 ? 3.729 -3.332 -7.185 1.00 94.12 95 ALA A N 1
ATOM 707 C CA . ALA A 1 95 ? 2.521 -3.799 -6.501 1.00 94.12 95 ALA A CA 1
ATOM 708 C C . ALA A 1 95 ? 2.730 -4.922 -5.464 1.00 94.12 95 ALA A C 1
ATOM 710 O O . ALA A 1 95 ? 2.097 -4.840 -4.411 1.00 94.12 95 ALA A O 1
ATOM 711 N N . PRO A 1 96 ? 3.623 -5.919 -5.654 1.00 95.88 96 PRO A N 1
ATOM 712 C CA . PRO A 1 96 ? 3.836 -6.975 -4.661 1.00 95.88 96 PRO A CA 1
ATOM 713 C C . PRO A 1 96 ? 4.193 -6.476 -3.252 1.00 95.88 96 PRO A C 1
ATOM 715 O O . PRO A 1 96 ? 3.890 -7.158 -2.270 1.00 95.88 96 PRO A O 1
ATOM 718 N N . PHE A 1 97 ? 4.807 -5.291 -3.126 1.00 93.06 97 PHE A N 1
ATOM 719 C CA . PHE A 1 97 ? 5.137 -4.690 -1.828 1.00 93.06 97 PHE A CA 1
ATOM 720 C C . PHE A 1 97 ? 3.918 -4.171 -1.059 1.00 93.06 97 PHE A C 1
ATOM 722 O O . PHE A 1 97 ? 4.003 -3.981 0.152 1.00 93.06 97 PHE A O 1
ATOM 729 N N . LEU A 1 98 ? 2.790 -3.960 -1.738 1.00 89.56 98 LEU A N 1
ATOM 730 C CA . LEU A 1 98 ? 1.543 -3.488 -1.135 1.00 89.56 98 LEU A CA 1
ATOM 731 C C . LEU A 1 98 ? 0.723 -4.628 -0.516 1.00 89.56 98 LEU A C 1
ATOM 733 O O . LEU A 1 98 ? -0.226 -4.375 0.223 1.00 89.56 98 LEU A O 1
ATOM 737 N N . TYR A 1 99 ? 1.098 -5.880 -0.788 1.00 90.88 99 TYR A N 1
ATOM 738 C CA . TYR A 1 99 ? 0.388 -7.061 -0.318 1.00 90.88 99 TYR A CA 1
ATOM 739 C C . TYR A 1 99 ? 1.248 -7.884 0.643 1.00 90.88 99 TYR A C 1
ATOM 741 O O . TYR A 1 99 ? 2.443 -8.117 0.432 1.00 90.88 99 TYR A O 1
ATOM 749 N N . GLY A 1 100 ? 0.610 -8.404 1.695 1.00 88.38 100 GLY A N 1
ATOM 750 C CA . GLY A 1 100 ? 1.263 -9.316 2.639 1.00 88.38 100 GLY A CA 1
ATOM 751 C C . GLY A 1 100 ? 1.711 -10.636 1.997 1.00 88.38 100 GLY A C 1
ATOM 752 O O . GLY A 1 100 ? 2.659 -11.253 2.473 1.00 88.38 100 GLY A O 1
ATOM 753 N N . ARG A 1 101 ? 1.058 -11.058 0.906 1.00 90.12 101 ARG A N 1
ATOM 754 C CA . ARG A 1 101 ? 1.422 -12.209 0.064 1.00 90.12 101 ARG A CA 1
ATOM 755 C C . ARG A 1 101 ? 1.208 -11.847 -1.401 1.00 90.12 101 ARG A C 1
ATOM 757 O O . ARG A 1 101 ? 0.324 -11.051 -1.688 1.00 90.12 101 ARG A O 1
ATOM 764 N N . TRP A 1 102 ? 2.002 -12.427 -2.298 1.00 94.50 102 TRP A N 1
ATOM 765 C CA . TRP A 1 102 ? 1.878 -12.211 -3.742 1.00 94.50 102 TRP A CA 1
ATOM 766 C C . TRP A 1 102 ? 1.578 -13.528 -4.467 1.00 94.50 102 TRP A C 1
ATOM 768 O O . TRP A 1 102 ? 2.445 -14.129 -5.094 1.00 94.50 102 TRP A O 1
ATOM 778 N N . THR A 1 103 ? 0.344 -13.998 -4.306 1.00 93.75 103 THR A N 1
ATOM 779 C CA . THR A 1 103 ? -0.220 -15.180 -4.970 1.00 93.75 103 THR A CA 1
ATOM 780 C C . THR A 1 103 ? -1.007 -14.790 -6.223 1.00 93.75 103 THR A C 1
ATOM 782 O O . THR A 1 103 ? -1.252 -13.603 -6.474 1.00 93.75 103 THR A O 1
ATOM 785 N N . ASP A 1 104 ? -1.446 -15.781 -6.996 1.00 94.25 104 ASP A N 1
ATOM 786 C CA . ASP A 1 104 ? -2.276 -15.550 -8.180 1.00 94.25 104 ASP A CA 1
ATOM 787 C C . ASP A 1 104 ? -3.615 -14.887 -7.824 1.00 94.25 104 ASP A C 1
ATOM 789 O O . ASP A 1 104 ? -4.056 -13.988 -8.538 1.00 94.25 104 ASP A O 1
ATOM 793 N N . GLU A 1 105 ? -4.213 -15.210 -6.671 1.00 94.38 105 GLU A N 1
ATOM 794 C CA . GLU A 1 105 ? -5.431 -14.542 -6.195 1.00 94.38 105 GLU A CA 1
ATOM 795 C C . GLU A 1 105 ? -5.187 -13.057 -5.911 1.00 94.38 105 GLU A C 1
ATOM 797 O O . GLU A 1 105 ? -5.988 -12.207 -6.302 1.00 94.38 105 GLU A O 1
ATOM 802 N N . THR A 1 106 ? -4.069 -12.713 -5.261 1.00 93.81 106 THR A N 1
ATOM 803 C CA . THR A 1 106 ? -3.733 -11.301 -5.010 1.00 93.81 106 THR A CA 1
ATOM 804 C C . THR A 1 106 ? -3.393 -10.550 -6.291 1.00 93.81 106 THR A C 1
ATOM 806 O O . THR A 1 106 ? -3.702 -9.365 -6.391 1.00 93.81 106 THR A O 1
ATOM 809 N N . ARG A 1 107 ? -2.822 -11.231 -7.293 1.00 92.06 107 ARG A N 1
ATOM 810 C CA . ARG A 1 107 ? -2.568 -10.645 -8.612 1.00 92.06 107 ARG A CA 1
ATOM 811 C C . ARG A 1 107 ? -3.877 -10.360 -9.345 1.00 92.06 107 ARG A C 1
ATOM 813 O O . ARG A 1 107 ? -4.060 -9.245 -9.818 1.00 92.06 107 ARG A O 1
ATOM 820 N N . ALA A 1 108 ? -4.807 -11.315 -9.356 1.00 91.69 108 ALA A N 1
ATOM 821 C CA . ALA A 1 108 ? -6.130 -11.139 -9.953 1.00 91.69 108 ALA A CA 1
ATOM 822 C C . ALA A 1 108 ? -6.925 -10.017 -9.267 1.00 91.69 108 ALA A C 1
ATOM 824 O O . ALA A 1 108 ? -7.536 -9.183 -9.934 1.00 91.69 108 ALA A O 1
ATOM 825 N N . HIS A 1 109 ? -6.872 -9.948 -7.934 1.00 90.00 109 HIS A N 1
ATOM 826 C CA . HIS A 1 109 ? -7.475 -8.851 -7.180 1.00 90.00 109 HIS A CA 1
ATOM 827 C C . HIS A 1 109 ? -6.840 -7.500 -7.533 1.00 90.00 109 HIS A C 1
ATOM 829 O O . HIS A 1 109 ? -7.564 -6.549 -7.815 1.00 90.00 109 HIS A O 1
ATOM 835 N N . HIS A 1 110 ? -5.506 -7.423 -7.585 1.00 90.06 110 HIS A N 1
ATOM 836 C CA . HIS A 1 110 ? -4.810 -6.206 -7.988 1.00 90.06 110 HIS A CA 1
ATOM 837 C C . HIS A 1 110 ? -5.215 -5.760 -9.398 1.00 90.06 110 HIS A C 1
ATOM 839 O O . HIS A 1 110 ? -5.467 -4.582 -9.620 1.00 90.06 110 HIS A O 1
ATOM 845 N N . GLU A 1 111 ? -5.310 -6.682 -10.354 1.00 88.19 111 GLU A N 1
ATOM 846 C CA . GLU A 1 111 ? -5.734 -6.376 -11.723 1.00 88.19 111 GLU A CA 1
ATOM 847 C C . GLU A 1 111 ? -7.184 -5.880 -11.796 1.00 88.19 111 GLU A C 1
ATOM 849 O O . GLU A 1 111 ? -7.461 -4.934 -12.536 1.00 88.19 111 GLU A O 1
ATOM 854 N N . ALA A 1 112 ? -8.090 -6.448 -10.996 1.00 86.38 112 ALA A N 1
ATOM 855 C CA . ALA A 1 112 ? -9.485 -6.014 -10.916 1.00 86.38 112 ALA A CA 1
ATOM 856 C C . ALA A 1 112 ? -9.642 -4.617 -10.283 1.00 86.38 112 ALA A C 1
ATOM 858 O O . ALA A 1 112 ? -10.443 -3.807 -10.752 1.00 86.38 112 ALA A O 1
ATOM 859 N N . ASP A 1 113 ? -8.840 -4.300 -9.265 1.00 80.19 113 ASP A N 1
ATOM 860 C CA . ASP A 1 113 ? -8.875 -3.016 -8.549 1.00 80.19 113 ASP A CA 1
ATOM 861 C C . ASP A 1 113 ? -8.328 -1.840 -9.374 1.00 80.19 113 ASP A C 1
ATOM 863 O O . ASP A 1 113 ? -8.520 -0.672 -9.029 1.00 80.19 113 ASP A O 1
ATOM 867 N N . ARG A 1 114 ? -7.664 -2.117 -10.501 1.00 69.69 114 ARG A N 1
ATOM 868 C CA . ARG A 1 114 ? -7.089 -1.089 -11.381 1.00 69.69 114 ARG A CA 1
ATOM 869 C C . ARG A 1 114 ? -8.103 -0.351 -12.241 1.00 69.69 114 ARG A C 1
ATOM 871 O O . ARG A 1 114 ? -7.710 0.519 -13.023 1.00 69.69 114 ARG A O 1
ATOM 878 N N . VAL A 1 115 ? -9.392 -0.647 -12.098 1.00 66.56 115 VAL A N 1
ATOM 879 C CA . VAL A 1 115 ? -10.439 0.173 -12.700 1.00 66.56 115 VAL A CA 1
ATOM 880 C C . VAL A 1 115 ? -10.386 1.550 -12.046 1.00 66.56 115 VAL A C 1
ATOM 882 O O . VAL A 1 115 ? -10.893 1.767 -10.945 1.00 66.56 115 VAL A O 1
ATOM 885 N N . ARG A 1 116 ? -9.747 2.500 -12.742 1.00 66.06 116 ARG A N 1
ATOM 886 C CA . ARG A 1 116 ? -9.769 3.911 -12.361 1.00 66.06 116 ARG A CA 1
ATOM 887 C C . ARG A 1 116 ? -11.236 4.291 -12.157 1.00 66.06 116 ARG A C 1
ATOM 889 O O . ARG A 1 116 ? -12.028 4.092 -13.084 1.00 66.06 116 ARG A O 1
ATOM 896 N N . PRO A 1 117 ? -11.613 4.828 -10.984 1.00 68.50 117 PRO A N 1
ATOM 897 C CA . PRO A 1 117 ? -12.982 5.243 -10.789 1.00 68.50 117 PRO A CA 1
ATOM 898 C C . PRO A 1 117 ? -13.330 6.254 -11.884 1.00 68.50 117 PRO A C 1
ATOM 900 O O . PRO A 1 117 ? -12.488 7.096 -12.226 1.00 68.50 117 PRO A O 1
ATOM 903 N N . PRO A 1 118 ? -14.522 6.144 -12.491 1.00 77.12 118 PRO A N 1
ATOM 904 C CA . PRO A 1 118 ? -14.877 6.963 -13.637 1.00 77.12 118 PRO A CA 1
ATOM 905 C C . PRO A 1 118 ? -14.727 8.441 -13.272 1.00 77.12 118 PRO A C 1
ATOM 907 O O . PRO A 1 118 ? -14.990 8.826 -12.133 1.00 77.12 118 PRO A O 1
ATOM 910 N N . ALA A 1 119 ? -14.288 9.269 -14.225 1.00 75.38 119 ALA A N 1
ATOM 911 C CA . ALA A 1 119 ? -13.903 10.658 -13.956 1.00 75.38 119 ALA A CA 1
ATOM 912 C C . ALA A 1 119 ? -14.982 11.434 -13.181 1.00 75.38 119 ALA A C 1
ATOM 914 O O . ALA A 1 119 ? -14.663 12.173 -12.256 1.00 75.38 119 ALA A O 1
ATOM 915 N N . TRP A 1 120 ? -16.262 11.175 -13.472 1.00 80.56 120 TRP A N 1
ATOM 916 C CA . TRP A 1 120 ? -17.385 11.788 -12.762 1.00 80.56 120 TRP A CA 1
ATOM 917 C C . TRP A 1 120 ? -17.396 11.500 -11.253 1.00 80.56 120 TRP A C 1
ATOM 919 O O . TRP A 1 120 ? -17.825 12.358 -10.490 1.00 80.56 120 TRP A O 1
ATOM 929 N N . LEU A 1 121 ? -16.940 10.325 -10.802 1.00 80.25 121 LEU A N 1
ATOM 930 C CA . LEU A 1 121 ? -16.900 9.969 -9.382 1.00 80.25 121 LEU A CA 1
ATOM 931 C C . LEU A 1 121 ? -15.804 10.759 -8.665 1.00 80.25 121 LEU A C 1
ATOM 933 O O . LEU A 1 121 ? -16.029 11.273 -7.571 1.00 80.25 121 LEU A O 1
ATOM 937 N N . TYR A 1 122 ? -14.642 10.904 -9.306 1.00 71.75 122 TYR A N 1
ATOM 938 C CA . TYR A 1 122 ? -13.590 11.803 -8.836 1.00 71.75 122 TYR A CA 1
ATOM 939 C C . TYR A 1 122 ? -14.118 13.240 -8.751 1.00 71.75 122 TYR A C 1
ATOM 941 O O . TYR A 1 122 ? -14.086 13.843 -7.682 1.00 71.75 122 TYR A O 1
ATOM 949 N N . GLU A 1 123 ? -14.701 13.758 -9.830 1.00 74.06 123 GLU A N 1
ATOM 950 C CA . GLU A 1 123 ? -15.272 15.107 -9.847 1.00 74.06 123 GLU A CA 1
ATOM 951 C C . GLU A 1 123 ? -16.349 15.295 -8.776 1.00 74.06 123 GLU A C 1
ATOM 953 O O . GLU A 1 123 ? -16.345 16.298 -8.075 1.00 74.06 123 GLU A O 1
ATOM 958 N N . ALA A 1 124 ? -17.235 14.320 -8.563 1.00 78.38 124 ALA A N 1
ATOM 959 C CA . ALA A 1 124 ? -18.263 14.386 -7.528 1.00 78.38 124 ALA A CA 1
ATOM 960 C C . ALA A 1 124 ? -17.675 14.408 -6.106 1.00 78.38 124 ALA A C 1
ATOM 962 O O . ALA A 1 124 ? -18.153 15.162 -5.259 1.00 78.38 124 ALA A O 1
ATOM 963 N N . ILE A 1 125 ? -16.631 13.614 -5.839 1.00 74.00 125 ILE A N 1
ATOM 964 C CA . ILE A 1 125 ? -15.962 13.543 -4.527 1.00 74.00 125 ILE A CA 1
ATOM 965 C C . ILE A 1 125 ? -15.131 14.803 -4.239 1.00 74.00 125 ILE A C 1
ATOM 967 O O . ILE A 1 125 ? -14.944 15.172 -3.074 1.00 74.00 125 ILE A O 1
ATOM 971 N N . TYR A 1 126 ? -14.577 15.434 -5.274 1.00 70.25 126 TYR A N 1
ATOM 972 C CA . TYR A 1 126 ? -13.684 16.588 -5.146 1.00 70.25 126 TYR A CA 1
ATOM 973 C C . TYR A 1 126 ? -14.337 17.920 -5.547 1.00 70.25 126 TYR A C 1
ATOM 975 O O . TYR A 1 126 ? -13.704 18.970 -5.425 1.00 70.25 126 TYR A O 1
ATOM 983 N N . ARG A 1 127 ? -15.618 17.906 -5.935 1.00 68.88 127 ARG A N 1
ATOM 984 C CA . ARG A 1 127 ? -16.395 19.096 -6.290 1.00 68.88 127 ARG A CA 1
ATOM 985 C C . ARG A 1 127 ? -16.357 20.131 -5.168 1.00 68.88 127 ARG A C 1
ATOM 987 O O . ARG A 1 127 ? -16.687 19.826 -4.024 1.00 68.88 127 ARG A O 1
ATOM 994 N N . GLY A 1 128 ? -15.995 21.369 -5.500 1.00 61.97 128 GLY A N 1
ATOM 995 C CA . GLY A 1 128 ? -15.991 22.482 -4.545 1.00 61.97 128 GLY A CA 1
ATOM 996 C C . GLY A 1 128 ? -14.801 22.503 -3.583 1.00 61.97 128 GLY A C 1
ATOM 997 O O . GLY A 1 128 ? -14.776 23.340 -2.678 1.00 61.97 128 GLY A O 1
ATOM 998 N N . LYS A 1 129 ? -13.792 21.637 -3.765 1.00 54.72 129 LYS A N 1
ATOM 999 C CA . LYS A 1 129 ? -12.496 21.884 -3.131 1.00 54.72 129 LYS A CA 1
ATOM 1000 C C . LYS A 1 129 ? -11.864 23.128 -3.763 1.00 54.72 129 LYS A C 1
ATOM 1002 O O . LYS A 1 129 ? -11.852 23.222 -4.990 1.00 54.72 129 LYS A O 1
ATOM 1007 N N . PRO A 1 130 ? -11.348 24.080 -2.966 1.00 45.75 130 PRO A N 1
ATOM 1008 C CA . PRO A 1 130 ? -10.521 25.138 -3.524 1.00 45.75 130 PRO A CA 1
ATOM 1009 C C . PRO A 1 130 ? -9.375 24.481 -4.299 1.00 45.75 130 PRO A C 1
ATOM 1011 O O . PRO A 1 130 ? -8.764 23.539 -3.787 1.00 45.75 130 PRO A O 1
ATOM 1014 N N . ALA A 1 131 ? -9.104 24.957 -5.519 1.00 49.94 131 ALA A N 1
ATOM 1015 C CA . ALA A 1 131 ? -7.874 24.617 -6.228 1.00 49.94 131 ALA A CA 1
ATOM 1016 C C . ALA A 1 131 ? -6.689 24.778 -5.263 1.00 49.94 131 ALA A C 1
ATOM 1018 O O . ALA A 1 131 ? -6.745 25.621 -4.364 1.00 49.94 131 ALA A O 1
ATOM 1019 N N . GLU A 1 132 ? -5.646 23.967 -5.418 1.00 52.50 132 GLU A N 1
ATOM 1020 C CA . GLU A 1 132 ? -4.514 23.861 -4.480 1.00 52.50 132 GLU A CA 1
ATOM 1021 C C . GLU A 1 132 ? -3.950 25.239 -4.054 1.00 52.50 132 GLU A C 1
ATOM 1023 O O . GLU A 1 132 ? -3.581 25.434 -2.898 1.00 52.50 132 GLU A O 1
ATOM 1028 N N . HIS A 1 133 ? -4.064 26.244 -4.926 1.00 45.22 133 HIS A N 1
ATOM 1029 C CA . HIS A 1 133 ? -3.709 27.654 -4.713 1.00 45.22 133 HIS A CA 1
ATOM 1030 C C . HIS A 1 133 ? -4.527 28.387 -3.623 1.00 45.22 133 HIS A C 1
ATOM 1032 O O . HIS A 1 133 ? -3.982 29.185 -2.867 1.00 45.22 133 HIS A O 1
ATOM 1038 N N . ALA A 1 134 ? -5.825 28.099 -3.478 1.00 53.44 134 ALA A N 1
ATOM 1039 C CA . ALA A 1 134 ? -6.678 28.711 -2.450 1.00 53.44 134 ALA A CA 1
ATOM 1040 C C . ALA A 1 134 ? -6.528 28.037 -1.069 1.00 53.44 134 ALA A C 1
ATOM 1042 O O . ALA A 1 134 ? -7.007 28.561 -0.059 1.00 53.44 134 ALA A O 1
ATOM 1043 N N . THR A 1 135 ? -5.837 26.892 -0.998 1.00 52.44 135 THR A N 1
ATOM 1044 C CA . THR A 1 135 ? -5.477 26.252 0.278 1.00 52.44 135 THR A CA 1
ATOM 1045 C C . THR A 1 135 ? -4.276 26.950 0.919 1.00 52.44 135 THR A C 1
ATOM 1047 O O . THR A 1 135 ? -4.309 27.212 2.119 1.00 52.44 135 THR A O 1
ATOM 1050 N N . GLU A 1 136 ? -3.263 27.339 0.135 1.00 49.88 136 GLU A N 1
ATOM 1051 C CA . GLU A 1 136 ? -2.125 28.128 0.634 1.00 49.88 136 GLU A CA 1
ATOM 1052 C C . GLU A 1 136 ? -2.547 29.504 1.157 1.00 49.88 136 GLU A C 1
ATOM 1054 O O . GLU A 1 136 ? -2.104 29.919 2.226 1.00 49.88 136 GLU A O 1
ATOM 1059 N N . GLU A 1 137 ? -3.429 30.205 0.443 1.00 52.34 137 GLU A N 1
ATOM 1060 C CA . GLU A 1 137 ? -3.926 31.520 0.861 1.00 52.34 137 GLU A CA 1
ATOM 1061 C C . GLU A 1 137 ? -4.749 31.432 2.158 1.00 52.34 137 GLU A C 1
ATOM 1063 O O . GLU A 1 137 ? -4.572 32.237 3.075 1.00 52.34 137 GLU A O 1
ATOM 1068 N N . ARG A 1 138 ? -5.568 30.380 2.305 1.00 52.91 138 ARG A N 1
ATOM 1069 C CA . ARG A 1 138 ? -6.284 30.088 3.556 1.00 52.91 138 ARG A CA 1
ATOM 1070 C C . ARG A 1 138 ? -5.343 29.730 4.703 1.00 52.91 138 ARG A C 1
ATOM 1072 O O . ARG A 1 138 ? -5.533 30.251 5.799 1.00 52.91 138 ARG A O 1
ATOM 1079 N N . LEU A 1 139 ? -4.313 28.915 4.470 1.00 52.88 139 LEU A N 1
ATOM 1080 C CA . LEU A 1 139 ? -3.311 28.588 5.491 1.00 52.88 139 LEU A CA 1
ATOM 1081 C C . LEU A 1 139 ? -2.530 29.835 5.928 1.00 52.88 139 LEU A C 1
ATOM 1083 O O . LEU A 1 139 ? -2.354 30.048 7.125 1.00 52.88 139 LEU A O 1
ATOM 1087 N N . ARG A 1 140 ? -2.155 30.716 4.990 1.00 54.06 140 ARG A N 1
ATOM 1088 C CA . ARG A 1 140 ? -1.564 32.027 5.309 1.00 54.06 140 ARG A CA 1
ATOM 1089 C C . ARG A 1 140 ? -2.524 32.908 6.107 1.00 54.06 140 ARG A C 1
ATOM 1091 O O . ARG A 1 140 ? -2.085 33.553 7.052 1.00 54.06 140 ARG A O 1
ATOM 1098 N N . SER A 1 14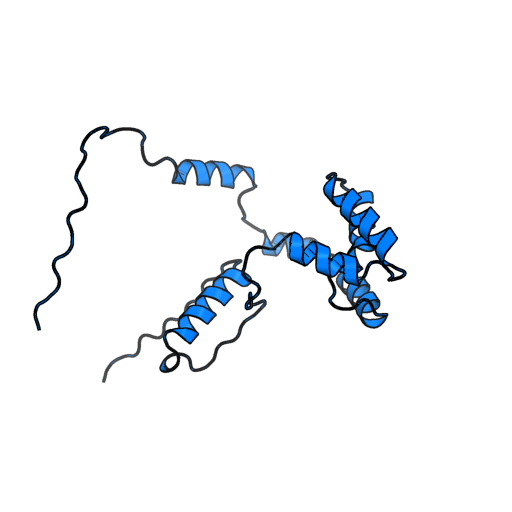1 ? -3.824 32.894 5.798 1.00 54.12 141 SER A N 1
ATOM 1099 C CA . SER A 1 141 ? -4.826 33.649 6.566 1.00 54.12 141 SER A CA 1
ATOM 1100 C C . SER A 1 141 ? -5.010 33.120 7.995 1.00 54.12 141 SER A C 1
ATOM 1102 O O . SER A 1 141 ? -5.219 33.905 8.915 1.00 54.12 141 SER A O 1
ATOM 1104 N N . CYS A 1 142 ? -4.856 31.808 8.211 1.00 49.22 142 CYS A N 1
ATOM 1105 C CA . CYS A 1 142 ? -4.894 31.198 9.542 1.00 49.22 142 CYS A CA 1
ATOM 1106 C C . CYS A 1 142 ? -3.621 31.471 10.359 1.00 49.22 142 CYS A C 1
ATOM 1108 O O . CYS A 1 142 ? -3.685 31.519 11.584 1.00 49.22 142 CYS A O 1
ATOM 1110 N N . VAL A 1 143 ? -2.476 31.669 9.696 1.00 53.31 143 VAL A N 1
ATOM 1111 C CA . VAL A 1 143 ? -1.202 32.059 10.332 1.00 53.31 143 VAL A CA 1
ATOM 1112 C C . VAL A 1 143 ? -1.102 33.588 10.515 1.00 53.31 143 VAL A C 1
ATOM 1114 O O . VAL A 1 143 ? -0.285 34.071 11.291 1.00 53.31 143 VAL A O 1
ATOM 1117 N N . GLY A 1 144 ? -1.980 34.363 9.870 1.00 41.16 144 GLY A N 1
ATOM 1118 C CA . GLY A 1 144 ? -2.012 35.830 9.863 1.00 41.16 144 GLY A CA 1
ATOM 1119 C C . GLY A 1 144 ? -2.639 36.509 11.087 1.00 41.16 144 GLY A C 1
ATOM 1120 O O . GLY A 1 144 ? -3.129 37.631 10.971 1.00 41.16 144 GLY A O 1
ATOM 1121 N N . GLY A 1 145 ? -2.629 35.872 12.260 1.00 38.97 145 GLY A N 1
ATOM 1122 C CA . GLY A 1 145 ? -2.935 36.538 13.529 1.00 38.97 145 GLY A CA 1
ATOM 1123 C C . GLY A 1 145 ? -1.751 37.388 13.999 1.00 38.97 145 GLY A C 1
ATOM 1124 O O . GLY A 1 145 ? -0.969 36.922 14.814 1.00 38.97 145 GLY A O 1
ATOM 1125 N N . SER A 1 146 ? -1.628 38.597 13.439 1.00 34.00 146 SER A N 1
ATOM 1126 C CA . SER A 1 146 ? -0.753 39.736 13.787 1.00 34.00 146 SER A CA 1
ATOM 1127 C C . SER A 1 146 ? 0.674 39.465 14.318 1.00 34.00 146 SER A C 1
ATOM 1129 O O . SER A 1 146 ? 0.848 39.034 15.459 1.00 34.00 146 SER A O 1
ATOM 1131 N N . PRO A 1 147 ? 1.727 39.892 13.592 1.00 40.09 147 PRO A N 1
ATOM 1132 C CA . PRO A 1 147 ? 3.047 40.075 14.176 1.00 40.09 147 PRO A CA 1
ATOM 1133 C C . PRO A 1 147 ? 3.080 41.383 14.985 1.00 40.09 147 PRO A C 1
ATOM 1135 O O . PRO A 1 147 ? 2.972 42.470 14.423 1.00 40.09 147 PRO A O 1
ATOM 1138 N N . GLY A 1 148 ? 3.273 41.278 16.303 1.00 32.81 148 GLY A N 1
ATOM 1139 C CA . GLY A 1 148 ? 3.775 42.383 17.129 1.00 32.81 148 GLY A CA 1
ATOM 1140 C C . GLY A 1 148 ? 2.962 42.704 18.382 1.00 32.81 148 GLY A C 1
ATOM 1141 O O . GLY A 1 148 ? 1.994 43.448 18.307 1.00 32.81 148 GLY A O 1
ATOM 1142 N N . ALA A 1 149 ? 3.415 42.181 19.528 1.00 33.91 149 ALA A N 1
ATOM 1143 C CA . ALA A 1 149 ? 3.592 42.883 20.812 1.00 33.91 149 ALA A CA 1
ATOM 1144 C C . ALA A 1 149 ? 3.648 41.857 21.959 1.00 33.91 149 ALA A C 1
ATOM 1146 O O . ALA A 1 149 ? 2.616 41.419 22.453 1.00 33.91 149 ALA A O 1
ATOM 1147 N N . ASP A 1 150 ? 4.853 41.424 22.334 1.00 32.81 150 ASP A N 1
ATOM 1148 C CA . ASP A 1 150 ? 5.420 41.622 23.682 1.00 32.81 150 ASP A CA 1
ATOM 1149 C C . ASP A 1 150 ? 6.684 40.753 23.812 1.00 32.81 150 ASP A C 1
ATOM 1151 O O . ASP A 1 150 ? 6.693 39.631 24.325 1.00 32.81 150 ASP A O 1
ATOM 1155 N N . ALA A 1 151 ? 7.785 41.268 23.264 1.00 39.19 151 ALA A N 1
ATOM 1156 C CA . ALA A 1 151 ? 9.108 40.788 23.610 1.00 39.19 151 ALA A CA 1
ATOM 1157 C C . ALA A 1 151 ? 9.440 41.328 25.005 1.00 39.19 151 ALA A C 1
ATOM 1159 O O . ALA A 1 151 ? 9.790 42.494 25.158 1.00 39.19 151 ALA A O 1
ATOM 1160 N N . GLY A 1 152 ? 9.368 40.463 26.016 1.00 39.19 152 GLY A N 1
ATOM 1161 C CA . GLY A 1 152 ? 10.039 40.704 27.290 1.00 39.19 152 GLY A CA 1
ATOM 1162 C C . GLY A 1 152 ? 9.153 40.631 28.523 1.00 39.19 152 GLY A C 1
ATOM 1163 O O . GLY A 1 152 ? 8.896 41.636 29.174 1.00 39.19 152 GLY A O 1
ATOM 1164 N N . ARG A 1 153 ? 8.849 39.412 28.977 1.00 29.67 153 ARG A N 1
ATOM 1165 C CA . ARG A 1 153 ? 8.813 39.134 30.419 1.00 29.67 153 ARG A CA 1
ATOM 1166 C C . ARG A 1 153 ? 9.044 37.652 30.690 1.00 29.67 153 ARG A C 1
ATOM 1168 O O . ARG A 1 153 ? 8.163 36.816 30.523 1.00 29.67 153 ARG A O 1
ATOM 1175 N N . ARG A 1 154 ? 10.246 37.335 31.180 1.00 42.84 154 ARG A N 1
ATOM 1176 C CA . ARG A 1 154 ? 10.502 36.095 31.918 1.00 42.84 154 ARG A CA 1
ATOM 1177 C C . ARG A 1 154 ? 9.523 36.050 33.098 1.00 42.84 154 ARG A C 1
ATOM 1179 O O . ARG A 1 154 ? 9.645 36.851 34.022 1.00 42.84 154 ARG A O 1
ATOM 1186 N N . ARG A 1 155 ? 8.562 35.127 33.091 1.00 33.62 155 ARG A N 1
ATOM 1187 C CA . ARG A 1 155 ? 7.871 34.685 34.309 1.00 33.62 155 ARG A CA 1
ATOM 1188 C C . ARG A 1 155 ? 8.113 33.195 34.463 1.00 33.62 155 ARG A C 1
ATOM 1190 O O . ARG A 1 155 ? 7.721 32.401 33.617 1.00 33.62 155 ARG A O 1
ATOM 1197 N N . GLY A 1 156 ? 8.859 32.873 35.514 1.00 29.69 156 GLY A N 1
ATOM 1198 C CA . GLY A 1 156 ? 9.278 31.526 35.847 1.00 29.69 156 GLY A CA 1
ATOM 1199 C C . GLY A 1 156 ? 8.108 30.589 36.121 1.00 29.69 156 GLY A C 1
ATOM 1200 O O . GLY A 1 156 ? 7.025 31.005 36.537 1.00 29.69 156 GLY A O 1
ATOM 1201 N N . LEU A 1 157 ? 8.392 29.307 35.908 1.00 31.08 157 LEU A N 1
ATOM 1202 C CA . LEU A 1 157 ? 7.646 28.172 36.430 1.00 31.08 157 LEU A CA 1
ATOM 1203 C C . LEU A 1 157 ? 7.281 28.418 37.899 1.00 31.08 157 LEU A C 1
ATOM 1205 O O . LEU A 1 157 ? 8.156 28.483 38.763 1.00 31.08 157 LEU A O 1
ATOM 1209 N N . ARG A 1 158 ? 5.984 28.540 38.185 1.00 29.67 158 ARG A N 1
ATOM 1210 C CA . ARG A 1 158 ? 5.460 28.426 39.546 1.00 29.67 158 ARG A CA 1
ATOM 1211 C C . ARG A 1 158 ? 4.860 27.036 39.693 1.00 29.67 158 ARG A C 1
ATOM 1213 O O . ARG A 1 158 ? 3.905 26.691 39.005 1.00 29.67 158 ARG A O 1
ATOM 1220 N N . ALA A 1 159 ? 5.476 26.252 40.570 1.00 33.41 159 ALA A N 1
ATOM 1221 C CA . ALA A 1 159 ? 5.006 24.947 40.997 1.00 33.41 159 ALA A CA 1
ATOM 1222 C C . ALA A 1 159 ? 3.579 25.031 41.565 1.00 33.41 159 ALA A C 1
ATOM 1224 O O . ALA A 1 159 ? 3.235 25.970 42.286 1.00 33.41 159 ALA A O 1
ATOM 1225 N N . VAL A 1 160 ? 2.766 24.027 41.240 1.00 37.75 160 VAL A N 1
ATOM 1226 C CA . VAL A 1 160 ? 1.431 23.805 41.804 1.00 37.75 160 VAL A CA 1
ATOM 1227 C C . VAL A 1 160 ? 1.601 23.138 43.178 1.00 37.75 160 VAL A C 1
ATOM 1229 O O . VAL A 1 160 ? 2.214 22.072 43.232 1.00 37.75 160 VAL A O 1
ATOM 1232 N N . PRO A 1 161 ? 1.097 23.703 44.292 1.00 35.25 161 PRO A N 1
ATOM 1233 C CA . PRO A 1 161 ? 1.123 23.005 45.570 1.00 35.25 161 PRO A CA 1
ATOM 1234 C C . PRO A 1 161 ? 0.034 21.925 45.618 1.00 35.25 161 PRO A C 1
ATOM 1236 O O . PRO A 1 161 ? -1.122 22.161 45.262 1.00 35.25 161 PRO A O 1
ATOM 1239 N N . GLY A 1 162 ? 0.434 20.727 46.052 1.00 34.41 162 GLY A N 1
ATOM 1240 C CA . GLY A 1 162 ? -0.444 19.581 46.270 1.00 34.41 162 GLY A CA 1
ATOM 1241 C C . GLY A 1 162 ? -1.473 19.831 47.375 1.00 34.41 162 GLY A C 1
ATOM 1242 O O . GLY A 1 162 ? -1.210 20.538 48.348 1.00 34.41 162 GLY A O 1
ATOM 1243 N N . ARG A 1 163 ? -2.660 19.240 47.212 1.00 33.41 163 ARG A N 1
ATOM 1244 C CA . ARG A 1 163 ? -3.722 19.244 48.227 1.00 33.41 163 ARG A CA 1
ATOM 1245 C C . ARG A 1 163 ? -3.303 18.408 49.446 1.00 33.41 163 ARG A C 1
ATOM 1247 O O . ARG A 1 163 ? -2.783 17.309 49.243 1.00 33.41 163 ARG A O 1
ATOM 1254 N N . PRO A 1 164 ? -3.559 18.864 50.683 1.00 42.28 164 PRO A N 1
ATOM 1255 C CA . PRO A 1 164 ? -3.415 18.015 51.857 1.00 42.28 164 PRO A CA 1
ATOM 1256 C C . PRO A 1 164 ? -4.563 16.996 51.943 1.00 42.28 164 PRO A C 1
ATOM 1258 O O . PRO A 1 164 ? -5.640 17.208 51.378 1.00 42.28 164 PRO A O 1
ATOM 1261 N N . ARG A 1 165 ? -4.258 15.878 52.609 1.00 43.50 165 ARG A N 1
ATOM 1262 C CA . ARG A 1 165 ? -5.157 14.762 52.928 1.00 43.50 165 ARG A CA 1
ATOM 1263 C C . ARG A 1 165 ? -6.196 15.145 53.971 1.00 43.50 165 ARG A C 1
ATOM 1265 O O . ARG A 1 165 ? -5.846 15.966 54.846 1.00 43.50 165 ARG A O 1
#

Secondary structure (DSSP, 8-state):
-------------S-HHHHHHHHHHHHHH-GGG-S----SS---TT-SPPPHHHHHHHHHTTTTSTTHHHHHHHHHHHHTT--HHHHHHHHHHHGGGGSS---HHHHHHHHHHT-PPPHHHHHHHHTTPPPHHHHHHHHHHHH-S---S---------PPPPPP-